Protein AF-A0A6P3Z7C4-F1 (afdb_monomer)

Solvent-accessible surface area (backbone atoms only — not comparable to full-atom values): 6133 Å² total; per-residue (Å²): 112,78,45,55,54,54,52,51,54,54,32,49,75,77,39,60,65,70,58,22,50,54,51,50,50,48,49,39,63,75,75,37,60,54,41,82,44,99,78,23,55,54,49,52,54,52,44,51,55,49,46,52,51,39,48,74,75,38,42,72,57,47,56,50,31,54,72,71,72,46,59,65,56,74,70,44,46,66,36,64,65,39,68,43,53,90,72,51,59,77,75,55,47,70,74,71,68,59,53,81,64,64,82,76,110

Structure (mmCIF, N/CA/C/O backbone):
data_AF-A0A6P3Z7C4-F1
#
_entry.id   AF-A0A6P3Z7C4-F1
#
loop_
_atom_site.group_PDB
_atom_site.id
_atom_site.type_symbol
_atom_site.label_atom_id
_atom_site.label_alt_id
_atom_site.label_comp_id
_atom_site.label_asym_id
_atom_site.label_entity_id
_atom_site.label_seq_id
_atom_site.pdbx_PDB_ins_code
_atom_site.Cartn_x
_atom_site.Cartn_y
_atom_site.Cartn_z
_atom_site.occupancy
_atom_site.B_iso_or_equiv
_atom_site.auth_seq_id
_atom_site.auth_comp_id
_atom_site.auth_asy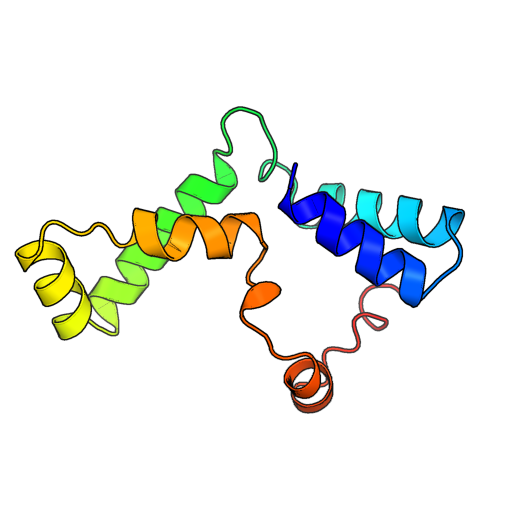m_id
_atom_site.auth_atom_id
_atom_site.pdbx_PDB_model_num
ATOM 1 N N . MET A 1 1 ? 8.182 7.521 -5.326 1.00 56.09 1 MET A N 1
ATOM 2 C CA . MET A 1 1 ? 9.568 7.477 -5.862 1.00 56.09 1 MET A CA 1
ATOM 3 C C . MET A 1 1 ? 10.572 6.762 -4.946 1.00 56.09 1 MET A C 1
ATOM 5 O O . MET A 1 1 ? 11.321 5.942 -5.448 1.00 56.09 1 MET A O 1
ATOM 9 N N . GLN A 1 2 ? 10.605 6.993 -3.622 1.00 56.75 2 GLN A N 1
ATOM 10 C CA . GLN A 1 2 ? 11.618 6.360 -2.746 1.00 56.75 2 GLN A CA 1
ATOM 11 C C . GLN A 1 2 ? 11.478 4.827 -2.614 1.00 56.75 2 GLN A C 1
ATOM 13 O O . GLN A 1 2 ? 12.484 4.128 -2.570 1.00 56.75 2 GLN A O 1
ATOM 18 N N . ALA A 1 3 ? 10.249 4.298 -2.619 1.00 63.44 3 ALA A N 1
ATOM 19 C CA . ALA A 1 3 ? 10.000 2.854 -2.620 1.00 63.44 3 ALA A CA 1
ATOM 20 C C . ALA A 1 3 ? 10.472 2.167 -3.914 1.00 63.44 3 ALA A C 1
ATOM 22 O O . ALA A 1 3 ? 11.107 1.122 -3.850 1.00 63.44 3 ALA A O 1
ATOM 23 N N . MET A 1 4 ? 10.256 2.787 -5.081 1.00 69.88 4 MET A N 1
ATOM 24 C CA . MET A 1 4 ? 10.713 2.256 -6.377 1.00 69.88 4 MET A CA 1
ATOM 25 C C . MET A 1 4 ? 12.233 2.065 -6.430 1.00 69.88 4 MET A C 1
ATOM 27 O O . MET A 1 4 ? 12.708 1.096 -7.011 1.00 69.88 4 MET A O 1
ATOM 31 N N . ASN A 1 5 ? 13.001 2.940 -5.775 1.00 76.31 5 ASN A N 1
ATOM 32 C CA . ASN A 1 5 ? 14.459 2.802 -5.711 1.00 76.31 5 ASN A CA 1
ATOM 33 C C . ASN A 1 5 ? 14.888 1.528 -4.968 1.00 76.31 5 ASN A C 1
ATOM 35 O O . ASN A 1 5 ? 15.900 0.923 -5.314 1.00 76.31 5 ASN A O 1
ATOM 39 N N . PHE A 1 6 ? 14.118 1.108 -3.962 1.00 73.50 6 PHE A N 1
ATOM 40 C CA . PHE A 1 6 ? 14.369 -0.140 -3.248 1.00 73.50 6 PHE A CA 1
ATOM 41 C C . PHE A 1 6 ? 14.081 -1.358 -4.139 1.00 73.50 6 PHE A C 1
ATOM 43 O O . PHE A 1 6 ? 14.917 -2.257 -4.221 1.00 73.50 6 PHE A O 1
ATOM 50 N N . PHE A 1 7 ? 12.966 -1.345 -4.882 1.00 73.00 7 PHE A N 1
ATOM 51 C CA . PHE A 1 7 ? 12.647 -2.387 -5.869 1.00 73.00 7 PHE A CA 1
ATOM 52 C C . PHE A 1 7 ? 13.714 -2.507 -6.956 1.00 73.00 7 PHE A C 1
ATOM 54 O O . PHE A 1 7 ? 14.186 -3.608 -7.228 1.00 73.00 7 PHE A O 1
ATOM 61 N N . ALA A 1 8 ? 14.139 -1.377 -7.527 1.00 78.50 8 ALA A N 1
ATOM 62 C CA . ALA A 1 8 ? 15.205 -1.350 -8.521 1.00 78.50 8 ALA A CA 1
ATOM 63 C C . ALA A 1 8 ? 16.499 -1.970 -7.966 1.00 78.50 8 ALA A C 1
ATOM 65 O O . ALA A 1 8 ? 17.128 -2.782 -8.637 1.00 78.50 8 ALA A O 1
ATOM 66 N N . GLY A 1 9 ? 16.860 -1.654 -6.716 1.00 80.62 9 GLY A N 1
ATOM 67 C CA . GLY A 1 9 ? 18.026 -2.234 -6.047 1.00 80.62 9 GLY A CA 1
ATOM 68 C C . GLY A 1 9 ? 17.944 -3.754 -5.862 1.00 80.62 9 GLY A C 1
ATOM 69 O O . GLY A 1 9 ? 18.922 -4.447 -6.130 1.00 80.62 9 GLY A O 1
ATOM 70 N N . ILE A 1 10 ? 16.787 -4.286 -5.452 1.00 79.00 10 ILE A N 1
ATOM 71 C CA . ILE A 1 10 ? 16.583 -5.740 -5.314 1.00 79.00 10 ILE A CA 1
ATOM 72 C C . ILE A 1 10 ? 16.654 -6.432 -6.675 1.00 79.00 10 ILE A C 1
ATOM 7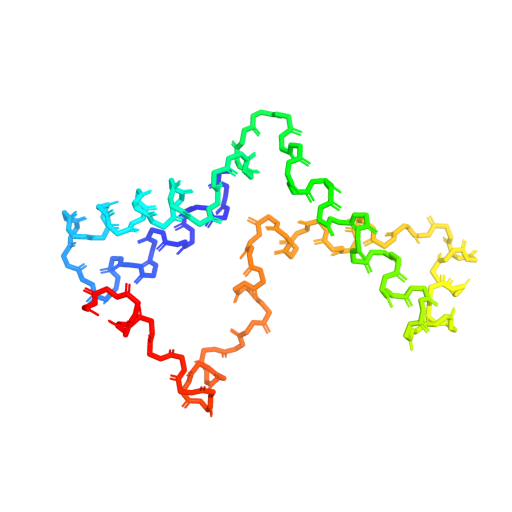4 O O . ILE A 1 10 ? 17.339 -7.444 -6.813 1.00 79.00 10 ILE A O 1
ATOM 78 N N . LEU A 1 11 ? 15.980 -5.891 -7.691 1.00 79.88 11 LEU A N 1
ATOM 79 C CA . LEU A 1 11 ? 15.976 -6.487 -9.026 1.00 79.88 11 LEU A CA 1
ATOM 80 C C . LEU A 1 11 ? 17.386 -6.495 -9.630 1.00 79.88 11 LEU A C 1
ATOM 82 O O . LEU A 1 11 ? 17.801 -7.514 -10.173 1.00 79.88 11 LEU A O 1
ATOM 86 N N . LEU A 1 12 ? 18.170 -5.432 -9.432 1.00 83.88 12 LEU A N 1
ATOM 87 C CA . LEU A 1 12 ? 19.575 -5.378 -9.856 1.00 83.88 12 LEU A CA 1
ATOM 88 C C . LEU A 1 12 ? 20.477 -6.405 -9.157 1.00 83.88 12 LEU A C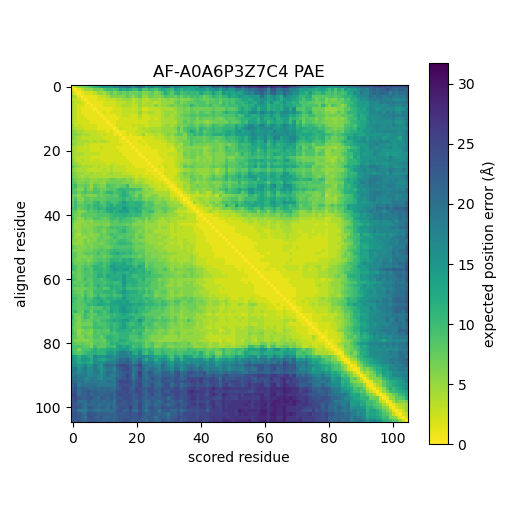 1
ATOM 90 O O . LEU A 1 12 ? 21.487 -6.814 -9.726 1.00 83.88 12 LEU A O 1
ATOM 94 N N . LEU A 1 13 ? 20.142 -6.832 -7.935 1.00 84.38 13 LEU A N 1
ATOM 95 C CA . LEU A 1 13 ? 20.870 -7.908 -7.253 1.00 84.38 13 LEU A CA 1
ATOM 96 C C . LEU A 1 13 ? 20.535 -9.294 -7.820 1.00 84.38 13 LEU A C 1
ATOM 98 O O . LEU A 1 13 ? 21.357 -10.204 -7.718 1.00 84.38 13 LEU A O 1
ATOM 102 N N . LEU A 1 14 ? 19.342 -9.465 -8.392 1.00 77.00 14 LEU A N 1
ATOM 103 C CA . LEU A 1 14 ? 18.831 -10.757 -8.855 1.00 77.00 14 LEU A CA 1
ATOM 104 C C . LEU A 1 14 ? 19.051 -10.993 -10.354 1.00 77.00 14 LEU A C 1
ATOM 106 O O . LEU A 1 14 ? 19.173 -12.144 -10.776 1.00 77.00 14 LEU A O 1
ATOM 110 N N . MET A 1 15 ? 19.080 -9.936 -11.167 1.00 85.25 15 MET A N 1
ATOM 111 C CA . MET A 1 15 ? 19.152 -10.042 -12.624 1.00 85.25 15 MET A CA 1
ATOM 112 C C . MET A 1 15 ? 19.926 -8.876 -13.268 1.00 85.25 15 MET A C 1
ATOM 114 O O . MET A 1 15 ? 20.133 -7.846 -12.628 1.00 85.25 15 MET A O 1
ATOM 118 N N . PRO A 1 16 ? 20.365 -9.016 -14.537 1.00 88.38 16 PRO A N 1
ATOM 119 C CA . PRO A 1 16 ? 21.029 -7.938 -15.270 1.00 88.38 16 PRO A CA 1
ATOM 120 C C . PRO A 1 16 ? 20.163 -6.678 -15.376 1.00 88.38 16 PRO A C 1
ATOM 122 O O . PRO A 1 16 ? 18.939 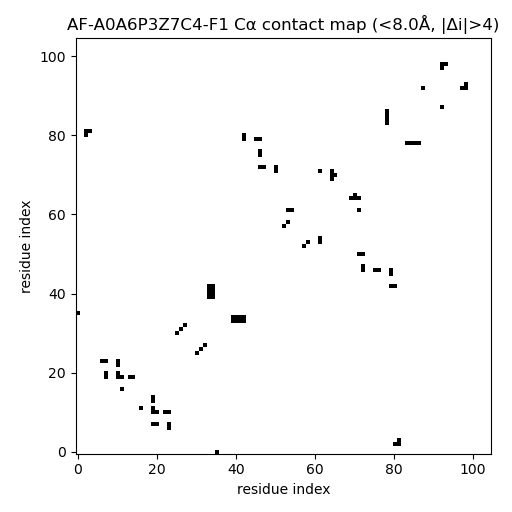-6.775 -15.425 1.00 88.38 16 PRO A O 1
ATOM 125 N N . GLU A 1 17 ? 20.807 -5.513 -15.484 1.00 86.81 17 GLU A N 1
ATOM 126 C CA . GLU A 1 17 ? 20.168 -4.186 -15.480 1.00 86.81 17 GLU A CA 1
ATOM 127 C C . GLU A 1 17 ? 18.965 -4.064 -16.421 1.00 86.81 17 GLU A C 1
ATOM 129 O O . GLU A 1 17 ? 17.904 -3.610 -16.002 1.00 86.81 17 GLU A O 1
ATOM 134 N N . GLU A 1 18 ? 19.099 -4.519 -17.666 1.00 87.25 18 GLU A N 1
ATOM 135 C CA . GLU A 1 18 ? 18.017 -4.457 -18.653 1.00 87.25 18 GLU A CA 1
ATOM 136 C C . GLU A 1 18 ? 16.796 -5.282 -18.218 1.00 87.25 18 GLU A C 1
ATOM 138 O O . GLU A 1 18 ? 15.667 -4.799 -18.260 1.00 87.25 18 GLU A O 1
ATOM 143 N N . ASN A 1 19 ? 17.018 -6.497 -17.713 1.00 80.19 19 ASN A N 1
ATOM 144 C CA . ASN A 1 19 ? 15.938 -7.349 -17.221 1.00 80.19 19 ASN A CA 1
ATOM 145 C C . ASN A 1 19 ? 15.316 -6.774 -15.944 1.00 80.19 19 ASN A C 1
ATOM 147 O O . ASN A 1 19 ? 14.099 -6.813 -15.793 1.00 80.19 19 ASN A O 1
ATOM 151 N N . ALA A 1 20 ? 16.132 -6.208 -15.050 1.00 84.50 20 ALA A N 1
ATOM 152 C CA . ALA A 1 20 ? 15.668 -5.569 -13.822 1.00 84.50 20 ALA A CA 1
ATOM 153 C C . ALA A 1 20 ? 14.773 -4.362 -14.127 1.00 84.50 20 ALA A C 1
ATOM 155 O O . ALA A 1 20 ? 13.745 -4.176 -13.477 1.00 84.50 20 ALA A O 1
ATOM 156 N N . PHE A 1 21 ? 15.135 -3.571 -15.139 1.00 83.69 21 PHE A N 1
ATOM 157 C CA . PHE A 1 21 ? 14.326 -2.452 -15.606 1.00 83.69 21 PHE A CA 1
ATOM 158 C C . PHE A 1 21 ? 12.971 -2.927 -16.141 1.00 83.69 21 PHE A C 1
ATOM 160 O O . PHE A 1 21 ? 11.937 -2.462 -15.667 1.00 83.69 21 PHE A O 1
ATOM 167 N N . TRP A 1 22 ? 12.957 -3.886 -17.071 1.00 83.75 22 TRP A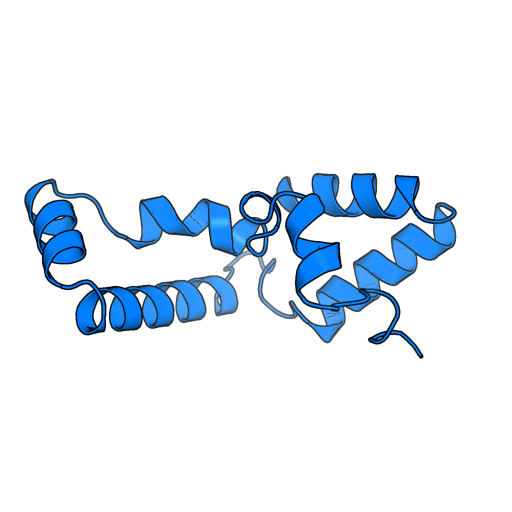 N 1
ATOM 168 C CA . TRP A 1 22 ? 11.702 -4.376 -17.652 1.00 83.75 22 TRP A CA 1
ATOM 169 C C . TRP A 1 22 ? 10.822 -5.111 -16.639 1.00 83.75 22 TRP A C 1
ATOM 171 O O . TRP A 1 22 ? 9.605 -4.952 -16.671 1.00 83.75 22 TRP A O 1
ATOM 181 N N . ALA A 1 23 ? 11.419 -5.848 -15.700 1.00 81.12 23 ALA A N 1
ATOM 182 C CA . ALA A 1 23 ? 10.690 -6.471 -14.600 1.00 81.12 23 ALA A CA 1
ATOM 183 C C . ALA A 1 23 ? 10.062 -5.426 -13.665 1.00 81.12 23 ALA A C 1
ATOM 185 O O . ALA A 1 23 ? 8.925 -5.603 -13.241 1.00 81.12 23 ALA A O 1
ATOM 186 N N . LEU A 1 24 ? 10.767 -4.328 -13.364 1.00 81.56 24 LEU A N 1
ATOM 187 C CA . LEU A 1 24 ? 10.220 -3.233 -12.559 1.00 81.56 24 LEU A CA 1
ATOM 188 C C . LEU A 1 24 ? 9.058 -2.536 -13.272 1.00 81.56 24 LEU A C 1
ATOM 190 O O . LEU A 1 24 ? 8.045 -2.257 -12.638 1.00 81.56 24 LEU A O 1
ATOM 194 N N . VAL A 1 25 ? 9.211 -2.261 -14.570 1.00 81.69 25 VAL A N 1
ATOM 195 C CA . VAL A 1 25 ? 8.162 -1.641 -15.391 1.00 81.69 25 VAL A CA 1
ATOM 196 C C . VAL A 1 25 ? 6.932 -2.541 -15.445 1.00 81.69 25 VAL A C 1
ATOM 198 O O . VAL A 1 25 ? 5.853 -2.081 -15.101 1.00 81.69 25 VAL A O 1
ATOM 201 N N . GLY A 1 26 ? 7.095 -3.828 -15.769 1.00 81.62 26 GLY A N 1
ATOM 202 C CA . GLY A 1 26 ? 5.980 -4.780 -15.797 1.00 81.62 26 GLY A CA 1
ATOM 203 C C . GLY A 1 26 ? 5.314 -4.951 -14.432 1.00 81.62 26 GLY A C 1
ATOM 204 O O . GLY A 1 26 ? 4.096 -4.960 -14.340 1.00 81.62 26 GLY A O 1
ATOM 205 N N . LEU A 1 27 ? 6.084 -5.000 -13.340 1.00 78.44 27 LEU A N 1
ATOM 206 C CA . LEU A 1 27 ? 5.516 -5.052 -11.991 1.00 78.44 27 LEU A CA 1
ATOM 207 C C . LEU A 1 27 ? 4.634 -3.827 -11.704 1.00 78.44 27 LEU A C 1
ATOM 209 O O . LEU A 1 27 ? 3.540 -3.973 -11.167 1.00 78.44 27 LEU A O 1
ATOM 213 N N . ILE A 1 28 ? 5.117 -2.628 -12.032 1.00 77.75 28 ILE A N 1
ATOM 214 C CA . ILE A 1 28 ? 4.385 -1.390 -11.760 1.00 77.75 28 ILE A CA 1
ATOM 215 C C . ILE A 1 28 ? 3.152 -1.283 -12.657 1.00 77.75 28 ILE A C 1
ATOM 217 O O . ILE A 1 28 ? 2.074 -1.035 -12.132 1.00 77.75 28 ILE A O 1
ATOM 221 N N . ASP A 1 29 ? 3.297 -1.507 -13.959 1.00 77.81 29 ASP A N 1
ATOM 222 C CA . ASP A 1 29 ? 2.206 -1.333 -14.921 1.00 77.81 29 ASP A CA 1
ATOM 223 C C . ASP A 1 29 ? 1.148 -2.446 -14.818 1.00 77.81 29 ASP A C 1
ATOM 225 O O . ASP A 1 29 ? -0.035 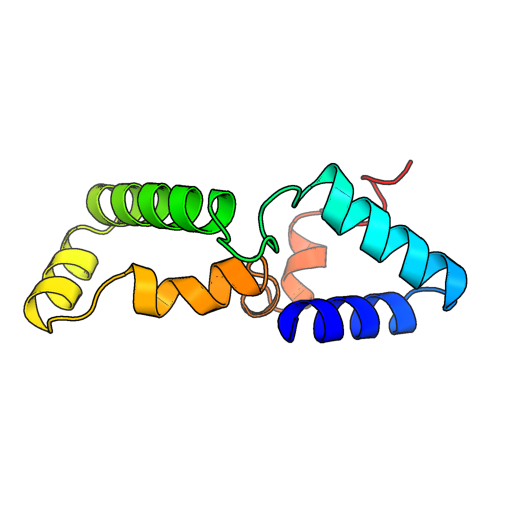-2.164 -14.973 1.00 77.81 29 ASP A O 1
ATOM 229 N N . ASP A 1 30 ? 1.530 -3.693 -14.517 1.00 73.06 30 ASP A N 1
ATOM 230 C CA . ASP A 1 30 ? 0.572 -4.811 -14.482 1.00 73.06 30 ASP A CA 1
ATOM 231 C C . ASP A 1 30 ? -0.083 -5.007 -13.103 1.00 73.06 30 ASP A C 1
ATOM 233 O O . ASP A 1 30 ? -1.235 -5.440 -13.030 1.00 73.06 30 ASP A O 1
ATOM 237 N N . TYR A 1 31 ? 0.627 -4.723 -12.000 1.00 68.62 31 TYR A N 1
ATOM 238 C CA . TYR A 1 31 ? 0.135 -4.995 -10.635 1.00 68.62 31 TYR A CA 1
ATOM 239 C C . TYR A 1 31 ? -0.160 -3.742 -9.810 1.00 68.62 31 TYR A C 1
ATOM 241 O O . TYR A 1 31 ? -0.951 -3.816 -8.870 1.00 68.62 31 TYR A O 1
ATOM 249 N N . PHE A 1 32 ? 0.474 -2.613 -10.126 1.00 70.00 32 PHE A N 1
ATOM 250 C CA . PHE A 1 32 ? 0.382 -1.373 -9.347 1.00 70.00 32 PHE A CA 1
ATOM 251 C C . PHE A 1 32 ? -0.023 -0.181 -10.213 1.00 70.00 32 PHE A C 1
ATOM 253 O O . PHE A 1 32 ? 0.324 0.965 -9.893 1.00 70.00 32 PHE A O 1
ATOM 260 N N . ASP A 1 33 ? -0.775 -0.440 -11.286 1.00 71.06 33 ASP A N 1
ATOM 261 C CA . ASP A 1 33 ? -1.341 0.619 -12.108 1.00 71.06 33 ASP A CA 1
ATOM 262 C C . ASP A 1 33 ? -2.143 1.573 -11.214 1.00 71.06 33 ASP A C 1
ATOM 264 O O . ASP A 1 33 ? -2.883 1.162 -10.319 1.00 71.06 33 ASP A O 1
ATOM 268 N N . GLY A 1 34 ? -1.921 2.872 -11.374 1.00 70.06 34 GLY A N 1
ATOM 269 C CA . GLY A 1 34 ? -2.566 3.882 -10.536 1.00 70.06 34 GLY A CA 1
ATOM 270 C C . GLY A 1 34 ? -1.954 4.122 -9.141 1.00 70.06 34 GLY A C 1
ATOM 271 O O . GLY A 1 34 ? -2.145 5.220 -8.607 1.00 70.06 34 GLY A O 1
ATOM 272 N N . TYR A 1 35 ? -1.168 3.204 -8.553 1.00 71.94 35 TYR A N 1
ATOM 273 C CA . TYR A 1 35 ? -0.653 3.356 -7.168 1.00 71.94 35 TYR A CA 1
ATOM 274 C C . TYR A 1 35 ? 0.359 4.485 -7.011 1.00 71.94 35 TYR A C 1
ATOM 276 O O . TYR A 1 35 ? 0.404 5.142 -5.971 1.00 71.94 35 TYR A O 1
ATOM 284 N N . TYR A 1 36 ? 1.186 4.699 -8.031 1.00 69.19 36 TYR A N 1
ATOM 285 C CA . TYR A 1 36 ? 2.245 5.710 -8.024 1.00 69.19 36 TYR A CA 1
ATOM 286 C C . TYR A 1 36 ? 1.899 6.947 -8.862 1.00 69.19 36 TYR A C 1
ATOM 288 O O . TYR A 1 36 ? 2.790 7.729 -9.199 1.00 69.19 36 TYR A O 1
ATOM 296 N N . THR A 1 37 ? 0.615 7.141 -9.184 1.00 74.12 37 THR A N 1
ATOM 297 C CA . THR A 1 37 ? 0.121 8.397 -9.768 1.00 74.12 37 THR A CA 1
ATOM 298 C C . THR A 1 37 ? 0.318 9.557 -8.792 1.00 74.12 37 THR A C 1
ATOM 300 O O . THR A 1 37 ? 0.482 9.347 -7.593 1.00 74.12 37 THR A O 1
ATOM 303 N N . GLU A 1 38 ? 0.301 10.798 -9.285 1.00 70.00 38 GLU A N 1
ATOM 304 C CA . GLU A 1 38 ? 0.473 11.988 -8.433 1.00 70.00 38 GLU A CA 1
ATOM 305 C C . GLU A 1 38 ? -0.584 12.061 -7.317 1.00 70.00 38 GLU A C 1
ATOM 307 O O . GLU A 1 38 ? -0.287 12.479 -6.200 1.00 70.00 38 GLU A O 1
ATOM 312 N N . GLU A 1 39 ? -1.795 11.576 -7.600 1.00 71.88 39 GLU A N 1
ATOM 313 C CA . GLU A 1 39 ? -2.911 11.548 -6.653 1.00 71.88 39 GLU A CA 1
ATOM 314 C C . GLU A 1 39 ? -2.975 10.250 -5.831 1.00 71.88 39 GLU A C 1
ATOM 316 O O . GLU A 1 39 ? -3.641 10.218 -4.795 1.00 71.88 39 GLU A O 1
ATOM 321 N N . MET A 1 40 ? -2.268 9.189 -6.245 1.00 78.19 40 MET A N 1
ATOM 322 C CA . MET A 1 40 ? -2.183 7.907 -5.532 1.00 78.19 40 MET A CA 1
ATOM 323 C C . MET A 1 40 ? -3.549 7.301 -5.159 1.00 78.19 40 MET A C 1
ATOM 325 O O . MET A 1 40 ? -3.681 6.660 -4.114 1.00 78.19 40 MET A O 1
ATOM 329 N N . ILE A 1 41 ? -4.580 7.529 -5.979 1.00 80.12 41 ILE A N 1
ATOM 330 C CA . ILE A 1 41 ? -5.980 7.230 -5.631 1.00 80.12 41 ILE A CA 1
ATOM 331 C C . ILE A 1 41 ? -6.161 5.762 -5.241 1.00 80.12 41 ILE A C 1
ATOM 333 O O . ILE A 1 41 ? -6.725 5.486 -4.185 1.00 80.12 41 ILE A O 1
ATOM 337 N N . GLU A 1 42 ? -5.626 4.835 -6.035 1.00 80.81 42 GLU A N 1
ATOM 338 C CA . GLU A 1 42 ? -5.735 3.395 -5.769 1.00 80.81 42 GLU A CA 1
ATOM 339 C C . GLU A 1 42 ? -5.122 3.026 -4.410 1.00 80.81 42 GLU A C 1
ATOM 341 O O . GLU A 1 42 ? -5.740 2.333 -3.605 1.00 80.81 42 GLU A O 1
ATOM 346 N N . SER A 1 43 ? -3.965 3.606 -4.067 1.00 81.31 43 SER A N 1
ATOM 347 C CA . SER A 1 43 ? -3.352 3.397 -2.752 1.00 81.31 43 SER A CA 1
ATOM 348 C C . SER A 1 43 ? -4.194 3.967 -1.606 1.00 81.31 43 SER A C 1
ATOM 350 O O . SER A 1 43 ? -4.151 3.418 -0.503 1.00 81.31 43 SER A O 1
ATOM 352 N N . GLN A 1 44 ? -4.920 5.067 -1.823 1.00 83.44 44 GLN A N 1
ATOM 353 C CA . GLN A 1 44 ? -5.805 5.638 -0.805 1.00 83.44 44 GLN A CA 1
ATOM 354 C C . GLN A 1 44 ? -7.044 4.766 -0.587 1.00 83.44 44 GLN A C 1
ATOM 356 O O . GLN A 1 44 ? -7.435 4.549 0.559 1.00 83.44 44 GLN A O 1
ATOM 361 N N . VAL A 1 45 ? -7.633 4.235 -1.663 1.00 86.75 45 VAL A N 1
ATOM 362 C CA . VAL A 1 45 ? -8.763 3.293 -1.586 1.00 86.75 45 VAL A CA 1
ATOM 363 C C . VAL A 1 45 ? -8.368 2.068 -0.765 1.00 86.75 45 VAL A C 1
ATOM 365 O O . VAL A 1 45 ? -9.067 1.688 0.173 1.00 86.75 45 VAL A O 1
ATOM 368 N N . ASP A 1 46 ? -7.197 1.516 -1.045 1.00 86.00 46 ASP A N 1
ATOM 369 C CA . ASP A 1 46 ? -6.648 0.369 -0.334 1.00 86.00 46 ASP A CA 1
ATOM 370 C C . ASP A 1 46 ? -6.398 0.626 1.159 1.00 86.00 46 ASP A C 1
ATOM 372 O O . ASP A 1 46 ? -6.693 -0.220 2.010 1.00 86.00 46 ASP A O 1
ATOM 376 N N . GLN A 1 47 ? -5.906 1.819 1.503 1.00 86.62 47 GLN A N 1
ATOM 377 C CA . GLN A 1 47 ? -5.740 2.232 2.899 1.00 86.62 47 GLN A CA 1
ATOM 378 C C . GLN A 1 47 ? -7.082 2.303 3.639 1.00 86.62 47 GLN A C 1
ATOM 380 O O . GLN A 1 47 ? -7.145 1.919 4.809 1.00 86.62 47 GLN A O 1
ATOM 385 N N . LEU A 1 48 ? -8.153 2.744 2.972 1.00 89.19 48 LEU A N 1
ATOM 386 C CA . LEU A 1 48 ? -9.498 2.785 3.556 1.00 89.19 48 LEU A CA 1
ATOM 387 C C . LEU A 1 48 ? -10.046 1.375 3.800 1.00 89.19 48 LEU A C 1
ATOM 389 O O . LEU A 1 48 ? -10.540 1.091 4.892 1.00 89.19 48 LEU A O 1
ATOM 393 N N . VAL A 1 49 ? -9.894 0.471 2.827 1.00 90.69 49 VAL A N 1
ATOM 394 C CA . VAL A 1 49 ? -10.293 -0.941 2.976 1.00 90.69 49 VAL A CA 1
ATOM 395 C C . VAL A 1 49 ? -9.520 -1.601 4.122 1.00 90.69 49 VAL A C 1
ATOM 397 O O . VAL A 1 49 ? -10.090 -2.330 4.938 1.00 90.69 49 VAL A O 1
ATOM 400 N N . PHE A 1 50 ? -8.221 -1.320 4.241 1.00 88.88 50 PHE A N 1
ATOM 401 C CA . PHE A 1 50 ? -7.410 -1.815 5.351 1.00 88.88 50 PHE A CA 1
ATOM 402 C C . PHE A 1 50 ? -7.861 -1.269 6.707 1.00 88.88 50 PHE A C 1
ATOM 404 O O . PHE A 1 50 ? -7.876 -2.011 7.695 1.00 88.88 50 PHE A O 1
ATOM 411 N N . GLU A 1 51 ? -8.253 0.002 6.775 1.00 90.06 51 GLU A N 1
ATOM 412 C CA . GLU A 1 51 ? -8.806 0.582 7.995 1.00 90.06 51 GLU A CA 1
ATOM 413 C C . GLU A 1 51 ? -10.118 -0.102 8.408 1.00 90.06 51 GLU A C 1
ATOM 415 O O . GLU A 1 51 ? -10.279 -0.441 9.586 1.00 90.06 51 GLU A O 1
ATOM 420 N N . GLU A 1 52 ? -11.027 -0.372 7.468 1.00 92.12 52 GLU A N 1
ATOM 421 C CA . GLU A 1 52 ? -12.254 -1.130 7.752 1.00 92.12 52 GLU A CA 1
ATOM 422 C C . GLU A 1 52 ? -11.933 -2.532 8.285 1.00 92.12 52 GLU A C 1
ATOM 424 O O . GLU A 1 52 ? -12.426 -2.924 9.347 1.00 92.12 52 GLU A O 1
ATOM 429 N N . LEU A 1 53 ? -11.016 -3.254 7.634 1.00 91.50 53 LEU A N 1
ATOM 430 C CA . LEU A 1 53 ? -10.567 -4.575 8.088 1.00 91.50 53 LEU A CA 1
ATOM 431 C C . LEU A 1 53 ? -9.954 -4.536 9.495 1.00 91.50 53 LEU A C 1
ATOM 433 O O . LEU A 1 53 ? -10.207 -5.417 10.322 1.00 91.50 53 LEU A O 1
ATOM 437 N N . MET A 1 54 ? -9.158 -3.511 9.798 1.00 91.88 54 MET A N 1
ATOM 438 C CA . MET A 1 54 ? -8.591 -3.278 11.128 1.00 91.88 54 MET A CA 1
ATOM 439 C C . MET A 1 54 ? -9.685 -3.034 12.173 1.00 91.88 54 MET A C 1
ATOM 441 O O . MET A 1 54 ? -9.599 -3.568 13.283 1.00 91.88 54 MET A O 1
ATOM 445 N N . ARG A 1 55 ? -10.725 -2.265 11.830 1.00 92.56 55 ARG A N 1
ATOM 446 C CA . ARG A 1 55 ? -11.870 -2.001 12.715 1.00 92.56 55 ARG A CA 1
ATOM 447 C C . ARG A 1 55 ? -12.675 -3.271 12.980 1.00 92.56 55 ARG A C 1
ATOM 449 O O . ARG A 1 55 ? -13.070 -3.501 14.122 1.00 92.56 55 ARG A O 1
ATOM 456 N N . GLU A 1 56 ? -12.852 -4.125 11.978 1.00 94.44 56 GLU A N 1
ATOM 457 C CA . GLU A 1 56 ? -13.552 -5.405 12.129 1.00 94.44 56 GLU A CA 1
ATOM 458 C C . GLU A 1 56 ? -12.749 -6.433 12.937 1.00 94.44 56 GLU A C 1
ATOM 460 O O . GLU A 1 56 ? -13.287 -7.110 13.818 1.00 94.44 56 GLU A O 1
ATOM 465 N N . ARG A 1 57 ? -11.452 -6.575 12.643 1.00 93.31 57 ARG A N 1
ATOM 466 C CA . ARG A 1 57 ? -10.618 -7.673 13.167 1.00 93.31 57 ARG A CA 1
ATOM 467 C C . ARG A 1 57 ? -9.878 -7.306 14.446 1.00 93.31 57 ARG A C 1
ATOM 469 O O . ARG A 1 57 ? -9.680 -8.167 15.305 1.00 93.31 57 ARG A O 1
ATOM 476 N N . PHE A 1 58 ? -9.506 -6.039 14.605 1.00 93.25 58 PHE A N 1
ATOM 477 C CA . PHE A 1 58 ? -8.750 -5.523 15.748 1.00 93.25 58 PHE A CA 1
ATOM 478 C C . PHE A 1 58 ? -9.394 -4.263 16.361 1.00 93.25 58 PHE A C 1
ATOM 480 O O . PHE A 1 58 ? -8.700 -3.272 16.609 1.00 93.25 58 PHE A O 1
ATOM 487 N N . PRO A 1 59 ? -10.695 -4.290 16.718 1.00 94.00 59 PRO A N 1
ATOM 488 C CA . PRO A 1 59 ? -11.422 -3.105 17.185 1.00 94.00 59 PRO A CA 1
ATOM 489 C C . PRO A 1 59 ? -10.796 -2.466 18.431 1.00 94.00 59 PRO A C 1
ATOM 491 O O . PRO A 1 59 ? -10.781 -1.248 18.573 1.00 94.00 59 PRO A O 1
ATOM 494 N N . LYS A 1 60 ? -10.225 -3.273 19.338 1.00 95.12 60 LYS A N 1
ATOM 495 C CA . LYS A 1 60 ? -9.535 -2.766 20.539 1.00 95.12 60 LYS A CA 1
ATOM 496 C C . LYS A 1 60 ? -8.318 -1.907 20.195 1.00 95.12 60 LYS A C 1
ATOM 498 O O . LYS A 1 60 ? -8.072 -0.920 20.879 1.00 95.12 60 LYS A O 1
ATOM 503 N N . LEU A 1 61 ? -7.563 -2.302 19.169 1.00 91.75 61 LEU A N 1
ATOM 504 C CA . LEU A 1 61 ? -6.377 -1.579 18.725 1.00 91.75 61 LEU A CA 1
ATOM 505 C C . LEU A 1 61 ? -6.786 -0.273 18.052 1.00 91.75 61 LEU A C 1
ATOM 507 O O . LEU A 1 61 ? -6.271 0.776 18.424 1.00 91.75 61 LEU A O 1
ATOM 511 N N . VAL A 1 62 ? -7.747 -0.327 17.125 1.00 92.56 62 VAL A N 1
ATOM 512 C CA . VAL A 1 62 ? -8.199 0.881 16.423 1.00 92.56 62 VAL A CA 1
ATOM 513 C C . VAL A 1 62 ? -8.797 1.892 17.396 1.00 92.56 62 VAL A C 1
ATOM 515 O O . VAL A 1 62 ? -8.393 3.045 17.378 1.00 92.56 62 VAL A O 1
ATOM 518 N N . ASN A 1 63 ? -9.639 1.460 18.338 1.00 94.00 63 ASN A N 1
ATOM 519 C CA . ASN A 1 63 ? -10.188 2.360 19.357 1.00 94.00 63 ASN A CA 1
ATOM 520 C C . ASN A 1 63 ? -9.099 3.002 20.233 1.00 94.00 63 ASN A C 1
ATOM 522 O O . ASN A 1 63 ? -9.258 4.129 20.698 1.00 94.00 63 ASN A O 1
ATOM 526 N N . HIS A 1 64 ? -7.997 2.290 20.489 1.00 95.19 64 HIS A N 1
ATOM 527 C CA . HIS A 1 64 ? -6.870 2.848 21.231 1.00 95.19 64 HIS A CA 1
ATOM 528 C C . HIS A 1 64 ? -6.103 3.889 20.408 1.00 95.19 64 HIS A C 1
ATOM 530 O O . HIS A 1 64 ? -5.744 4.935 20.943 1.00 95.19 64 HIS A O 1
ATOM 536 N N . LEU A 1 65 ? -5.888 3.627 19.117 1.00 91.94 65 LEU A N 1
ATOM 537 C CA . LEU A 1 65 ? -5.281 4.586 18.193 1.00 91.94 65 LEU A CA 1
ATOM 538 C C . LEU A 1 65 ? -6.156 5.839 18.044 1.00 91.94 65 LEU A C 1
ATOM 540 O O . LEU A 1 65 ? -5.647 6.947 18.207 1.00 91.94 65 LEU A O 1
ATOM 544 N N . ASP A 1 66 ? -7.470 5.666 17.872 1.00 92.75 66 ASP A N 1
ATOM 545 C CA . ASP A 1 66 ? -8.450 6.756 17.810 1.00 92.75 66 ASP A CA 1
ATOM 546 C C . ASP A 1 66 ? -8.427 7.598 19.101 1.00 92.75 66 ASP A C 1
ATOM 548 O O . ASP A 1 66 ? -8.404 8.827 19.043 1.00 92.75 66 ASP A O 1
ATOM 552 N N . TYR A 1 67 ? -8.356 6.958 20.278 1.00 94.69 67 TYR A N 1
ATOM 553 C CA . TYR A 1 67 ? -8.221 7.654 21.568 1.00 94.69 67 TYR A CA 1
ATOM 554 C C . TYR A 1 67 ? -6.936 8.493 21.659 1.00 94.69 67 TYR A C 1
ATOM 556 O O . TYR A 1 67 ? -6.937 9.570 22.255 1.00 94.69 67 TYR A O 1
ATOM 564 N N . LEU A 1 68 ? -5.844 8.014 21.062 1.00 94.06 68 LEU A N 1
ATOM 565 C CA . LEU A 1 68 ? -4.573 8.736 20.981 1.00 94.06 68 LEU A CA 1
ATOM 566 C C . LEU A 1 68 ? -4.550 9.792 19.859 1.00 94.06 68 LEU A C 1
ATOM 568 O O . LEU A 1 68 ? -3.557 10.508 19.733 1.00 94.06 68 LEU A O 1
ATOM 572 N N . GLY A 1 69 ? -5.611 9.903 19.052 1.00 91.56 69 GLY A N 1
ATOM 573 C CA . GLY A 1 69 ? -5.670 10.794 17.891 1.00 91.56 69 GLY A CA 1
ATOM 574 C C . GLY A 1 69 ? -4.791 10.341 16.721 1.00 91.56 69 GLY A C 1
ATOM 575 O O . GLY A 1 69 ? -4.411 11.163 15.888 1.00 91.56 69 GLY A O 1
ATOM 576 N N . VAL A 1 70 ? -4.436 9.054 16.666 1.00 90.31 70 VAL A N 1
ATOM 577 C CA . VAL A 1 70 ? -3.594 8.464 15.619 1.00 90.31 70 VAL A CA 1
ATOM 578 C C . VAL A 1 70 ? -4.476 7.758 14.597 1.00 90.31 70 VAL A C 1
ATOM 580 O O . VAL A 1 70 ? -5.179 6.809 14.930 1.00 90.31 70 VAL A O 1
ATOM 583 N N . GLN A 1 71 ? -4.401 8.183 13.336 1.00 86.25 71 GLN A N 1
ATOM 584 C CA . GLN A 1 71 ? -5.115 7.525 12.241 1.00 86.25 71 GLN A CA 1
ATOM 585 C C . GLN A 1 71 ? -4.351 6.293 11.749 1.00 86.25 71 GLN A C 1
ATOM 587 O O . GLN A 1 71 ? -3.129 6.328 11.584 1.00 86.25 71 GLN A O 1
ATOM 592 N N . VAL A 1 72 ? -5.077 5.216 11.439 1.00 85.31 72 VAL A N 1
ATOM 593 C CA . VAL A 1 72 ? -4.499 3.978 10.883 1.00 85.31 72 VAL A CA 1
ATOM 594 C C . VAL A 1 72 ? -3.785 4.249 9.553 1.00 85.31 72 VAL A C 1
ATOM 596 O O . VAL A 1 72 ? -2.717 3.684 9.302 1.00 85.31 72 VAL A O 1
ATOM 599 N N . ALA A 1 73 ? -4.306 5.170 8.739 1.00 82.75 73 ALA A N 1
ATOM 600 C CA . ALA A 1 73 ? -3.684 5.617 7.492 1.00 82.75 73 ALA A CA 1
ATOM 601 C C . ALA A 1 73 ? -2.260 6.176 7.692 1.00 82.75 73 ALA A C 1
ATOM 603 O O . ALA A 1 73 ? -1.377 5.939 6.873 1.00 82.75 73 ALA A O 1
ATOM 604 N N . TRP A 1 74 ? -1.978 6.858 8.809 1.00 84.12 74 TRP A N 1
ATOM 605 C CA . TRP A 1 74 ? -0.639 7.414 9.064 1.00 84.12 74 TRP A CA 1
ATOM 606 C C . TRP A 1 74 ? 0.402 6.331 9.344 1.00 84.12 74 TRP A C 1
ATOM 608 O O . TRP A 1 74 ? 1.568 6.482 8.983 1.00 84.12 74 TRP A O 1
ATOM 618 N N . LEU A 1 75 ? -0.020 5.236 9.978 1.00 83.88 75 LEU A N 1
ATOM 619 C CA . LEU A 1 75 ? 0.844 4.089 10.243 1.00 83.88 75 LEU A CA 1
ATOM 620 C C . LEU A 1 75 ? 1.028 3.223 8.991 1.00 83.88 75 LEU A C 1
ATOM 622 O O . LEU A 1 75 ? 2.131 2.752 8.722 1.00 83.88 75 LEU A O 1
ATOM 626 N N . SER A 1 76 ? -0.054 3.009 8.245 1.00 81.50 76 SER A N 1
ATOM 627 C CA . SER A 1 76 ? -0.087 2.097 7.098 1.00 81.50 76 SER A CA 1
ATOM 628 C C .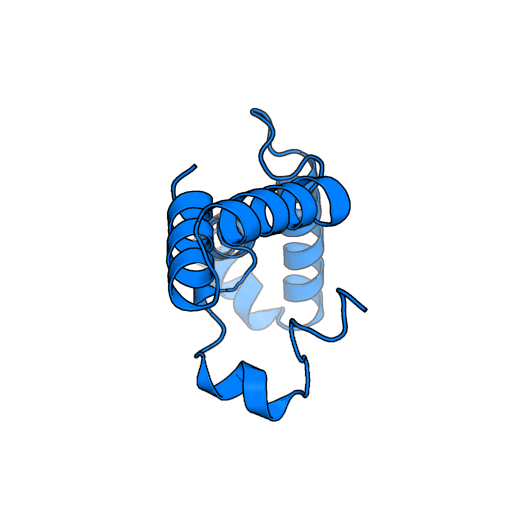 SER A 1 76 ? 0.365 2.735 5.784 1.00 81.50 76 SER A C 1
ATOM 630 O O . SER A 1 76 ? 0.795 2.011 4.889 1.00 81.50 76 SER A O 1
ATOM 632 N N . GLY A 1 77 ? 0.370 4.066 5.668 1.00 78.81 77 GLY A N 1
ATOM 633 C CA . GLY A 1 77 ? 0.819 4.783 4.470 1.00 78.81 77 GLY A CA 1
ATOM 634 C C . GLY A 1 77 ? 2.200 4.339 3.963 1.00 78.81 77 GLY A C 1
ATOM 635 O O . GLY A 1 77 ? 2.320 3.966 2.795 1.00 78.81 77 GLY A O 1
ATOM 636 N N . PRO A 1 78 ? 3.241 4.273 4.817 1.00 78.25 78 PRO A N 1
ATOM 637 C CA . PRO A 1 78 ? 4.543 3.724 4.434 1.00 78.25 78 PRO A CA 1
ATOM 638 C C . PRO A 1 78 ? 4.502 2.258 3.972 1.00 78.25 78 PRO A C 1
ATOM 640 O O . PRO A 1 78 ? 5.321 1.854 3.144 1.00 78.25 78 PRO A O 1
ATOM 643 N N . TRP A 1 79 ? 3.572 1.449 4.488 1.00 76.50 79 TRP A N 1
ATOM 644 C CA . TRP A 1 79 ? 3.429 0.043 4.100 1.00 76.50 79 TRP A CA 1
ATOM 645 C C . TRP A 1 79 ? 2.860 -0.073 2.694 1.00 76.50 79 TRP A C 1
ATOM 647 O O . TRP A 1 79 ? 3.467 -0.742 1.868 1.00 76.50 79 TRP A O 1
ATOM 657 N N . PHE A 1 80 ? 1.782 0.647 2.387 1.00 75.88 80 PHE A N 1
ATOM 658 C CA . PHE A 1 80 ? 1.193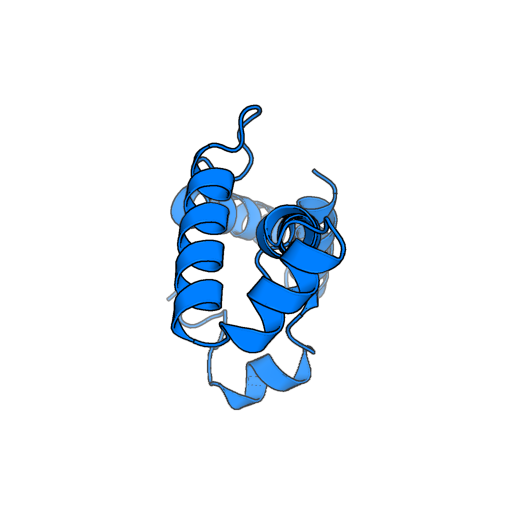 0.661 1.046 1.00 75.88 80 PHE A CA 1
ATOM 659 C C . PHE A 1 80 ? 2.131 1.276 0.006 1.00 75.88 80 PHE A C 1
ATOM 661 O O . PHE A 1 80 ? 2.321 0.711 -1.067 1.00 75.88 80 PHE A O 1
ATOM 668 N N . LEU A 1 81 ? 2.829 2.360 0.359 1.00 71.38 81 LEU A N 1
ATOM 669 C CA . LEU A 1 81 ? 3.842 2.977 -0.504 1.00 71.38 81 LEU A CA 1
ATOM 670 C C . LEU A 1 81 ? 4.994 2.031 -0.861 1.00 71.38 81 LEU A C 1
ATOM 672 O O . LEU A 1 81 ? 5.576 2.147 -1.942 1.00 71.38 81 LEU A O 1
ATOM 676 N N . SER A 1 82 ? 5.336 1.121 0.051 1.00 70.81 82 SER A N 1
ATOM 677 C CA . SER A 1 82 ? 6.372 0.106 -0.150 1.00 70.81 82 SER A CA 1
ATOM 678 C C . SER A 1 82 ? 5.825 -1.278 -0.494 1.00 70.81 82 SER A C 1
ATOM 680 O O . SER A 1 82 ? 6.598 -2.236 -0.490 1.00 70.81 82 SER A O 1
ATOM 682 N N . ILE A 1 83 ? 4.523 -1.394 -0.789 1.00 67.88 83 ILE A N 1
ATOM 683 C CA . ILE A 1 83 ? 3.848 -2.653 -1.146 1.00 67.88 83 ILE A CA 1
ATOM 684 C C . ILE A 1 83 ? 4.139 -3.746 -0.094 1.00 67.88 83 ILE A C 1
ATOM 686 O O . ILE A 1 83 ? 4.422 -4.898 -0.391 1.00 67.88 83 ILE A O 1
ATOM 690 N N . PHE A 1 84 ? 4.168 -3.379 1.188 1.00 63.50 84 PHE A N 1
ATOM 691 C CA . PHE A 1 84 ? 4.465 -4.280 2.311 1.00 63.50 84 PHE A CA 1
ATOM 692 C C . PHE A 1 84 ? 5.821 -5.015 2.240 1.00 63.50 84 PHE A C 1
ATOM 694 O O . PHE A 1 84 ? 6.112 -5.849 3.098 1.00 63.50 84 PHE A O 1
ATOM 701 N N . VAL A 1 85 ? 6.707 -4.685 1.296 1.00 55.38 85 VAL A N 1
ATOM 702 C CA . VAL A 1 85 ? 7.983 -5.395 1.110 1.00 55.38 85 VAL A CA 1
ATOM 703 C C . VAL A 1 85 ? 8.950 -5.120 2.259 1.00 55.38 85 VAL A C 1
ATOM 705 O O . VAL A 1 85 ? 9.672 -6.014 2.683 1.00 55.38 85 VAL A O 1
ATOM 708 N N . ASN A 1 86 ? 8.903 -3.927 2.859 1.00 52.38 86 ASN A N 1
ATOM 709 C CA . ASN A 1 86 ? 9.672 -3.636 4.077 1.00 52.38 86 ASN A CA 1
ATOM 710 C C . ASN A 1 86 ? 9.150 -4.369 5.327 1.00 52.38 86 ASN A C 1
ATOM 712 O O . ASN A 1 86 ? 9.803 -4.327 6.368 1.00 52.38 86 ASN A O 1
ATOM 716 N N . MET A 1 87 ? 7.979 -5.008 5.251 1.00 47.50 87 MET A N 1
ATOM 717 C CA . MET A 1 87 ? 7.381 -5.766 6.354 1.00 47.50 87 MET A CA 1
ATOM 718 C C . MET A 1 87 ? 7.614 -7.276 6.244 1.00 47.50 87 MET A C 1
ATOM 720 O O . MET A 1 87 ? 7.499 -7.973 7.251 1.00 47.50 87 MET A O 1
ATOM 724 N N . LEU A 1 88 ? 7.961 -7.790 5.061 1.00 44.72 88 LEU A N 1
ATOM 725 C CA . LEU A 1 88 ? 8.292 -9.198 4.870 1.00 44.72 88 LEU A CA 1
ATOM 726 C C . LEU A 1 88 ? 9.810 -9.377 5.029 1.00 44.72 88 LEU A C 1
ATOM 728 O O . LEU A 1 88 ? 10.559 -9.015 4.120 1.00 44.72 88 LEU A O 1
ATOM 732 N N . PRO A 1 89 ? 10.310 -9.921 6.160 1.00 44.00 89 PRO A N 1
ATOM 733 C CA . PRO A 1 89 ? 11.706 -10.335 6.229 1.00 44.00 89 PRO A CA 1
ATOM 734 C C . PRO A 1 89 ? 11.959 -11.314 5.082 1.00 44.00 89 PRO A C 1
ATOM 736 O O . PRO A 1 89 ? 11.125 -12.184 4.832 1.00 44.00 89 PRO A O 1
ATOM 739 N N . TRP A 1 90 ? 13.080 -11.164 4.374 1.00 49.25 90 TRP A N 1
ATOM 740 C CA . TRP A 1 90 ? 13.392 -11.925 3.154 1.00 49.25 90 TRP A CA 1
ATOM 741 C C . TRP A 1 90 ? 13.241 -13.453 3.336 1.00 49.25 90 TRP A C 1
ATOM 743 O O . TRP A 1 90 ? 12.848 -14.161 2.415 1.00 49.25 90 TRP A O 1
ATOM 753 N N . GLU A 1 91 ? 13.431 -13.929 4.568 1.00 49.69 91 GLU A N 1
ATOM 754 C CA . GLU A 1 91 ? 13.265 -15.318 5.009 1.00 49.69 91 GLU A CA 1
ATOM 755 C C . GLU A 1 91 ? 11.821 -15.835 4.881 1.00 49.69 91 GLU A C 1
ATOM 757 O O . GLU A 1 91 ? 11.595 -17.030 4.726 1.00 49.69 91 GLU A O 1
ATOM 762 N N . SER A 1 92 ? 10.818 -14.953 4.917 1.00 47.16 92 SER A N 1
ATOM 763 C CA . SER A 1 92 ? 9.403 -15.324 4.787 1.00 47.16 92 SER A CA 1
ATOM 764 C C . SER A 1 92 ? 8.969 -15.599 3.342 1.00 47.16 92 SER A C 1
ATOM 766 O O . SER A 1 92 ? 8.002 -16.333 3.138 1.00 47.16 92 SER A O 1
ATOM 768 N N . GLY A 1 93 ? 9.705 -15.095 2.343 1.00 50.16 93 GLY A N 1
ATOM 769 C CA . GLY A 1 93 ? 9.447 -15.384 0.926 1.00 50.16 93 GLY A CA 1
ATOM 770 C C . GLY A 1 93 ? 9.675 -16.856 0.565 1.00 50.16 93 GLY A C 1
ATOM 771 O O . GLY A 1 93 ? 8.916 -17.426 -0.217 1.00 50.16 93 GLY A O 1
ATOM 772 N N . GLU A 1 94 ? 10.651 -17.508 1.205 1.00 45.97 94 GLU A N 1
ATOM 773 C CA . GLU A 1 94 ? 10.914 -18.941 1.012 1.00 45.97 94 GLU A CA 1
ATOM 774 C C . GLU A 1 94 ? 9.840 -19.831 1.664 1.00 45.97 94 GLU A C 1
ATOM 776 O O . GLU A 1 94 ? 9.535 -20.909 1.154 1.00 45.97 94 GLU A O 1
ATOM 781 N N . ILE A 1 95 ? 9.219 -19.379 2.762 1.00 47.03 95 ILE A N 1
ATOM 782 C CA . ILE A 1 95 ? 8.279 -20.188 3.562 1.00 47.03 95 ILE A CA 1
ATOM 783 C C . ILE A 1 95 ? 6.893 -20.280 2.903 1.00 47.03 95 ILE A C 1
ATOM 785 O O . ILE A 1 95 ? 6.220 -21.303 3.031 1.00 47.03 95 ILE A O 1
ATOM 789 N N . TYR A 1 96 ? 6.461 -19.248 2.170 1.00 43.59 96 TYR A N 1
ATOM 790 C CA . TYR A 1 96 ? 5.144 -19.231 1.514 1.00 43.59 96 TYR A CA 1
ATOM 791 C C . TYR A 1 96 ? 5.142 -19.770 0.079 1.00 43.59 96 TYR A C 1
ATOM 793 O O . TYR A 1 96 ? 4.089 -19.784 -0.556 1.00 43.59 96 TYR A O 1
ATOM 801 N N . GLY A 1 97 ? 6.282 -20.226 -0.453 1.00 42.00 97 GLY A N 1
ATOM 802 C CA . GLY A 1 97 ? 6.343 -20.763 -1.817 1.00 42.00 97 GLY A CA 1
ATOM 803 C C . GLY A 1 97 ? 5.925 -19.754 -2.893 1.00 42.00 97 GLY A C 1
ATOM 804 O O . GLY A 1 97 ? 5.617 -20.147 -4.019 1.00 42.00 97 GLY A O 1
ATOM 805 N N . ILE A 1 98 ? 5.927 -18.456 -2.565 1.00 50.50 98 ILE A N 1
ATOM 806 C CA . ILE A 1 98 ? 5.780 -17.376 -3.536 1.00 50.50 98 ILE A CA 1
ATOM 807 C C . ILE A 1 98 ? 7.143 -17.253 -4.207 1.00 50.50 98 ILE A C 1
ATOM 809 O O . ILE A 1 98 ? 7.954 -16.381 -3.905 1.00 50.50 98 ILE A O 1
ATOM 813 N N . ASN A 1 99 ? 7.425 -18.194 -5.105 1.00 41.50 99 ASN A N 1
ATOM 814 C CA . ASN A 1 99 ? 8.448 -17.993 -6.108 1.00 41.50 99 ASN A CA 1
ATOM 815 C C . ASN A 1 99 ? 8.003 -16.757 -6.889 1.00 41.50 99 ASN A C 1
ATOM 817 O O . ASN A 1 99 ? 7.081 -16.827 -7.699 1.00 41.50 99 ASN A O 1
ATOM 821 N N . PHE A 1 100 ? 8.663 -15.628 -6.647 1.00 45.50 100 PHE A N 1
ATOM 822 C CA . PHE A 1 100 ? 8.503 -14.408 -7.441 1.00 45.50 100 PHE A CA 1
ATOM 823 C C . PHE A 1 100 ? 8.700 -14.700 -8.949 1.00 45.50 100 PHE A C 1
ATOM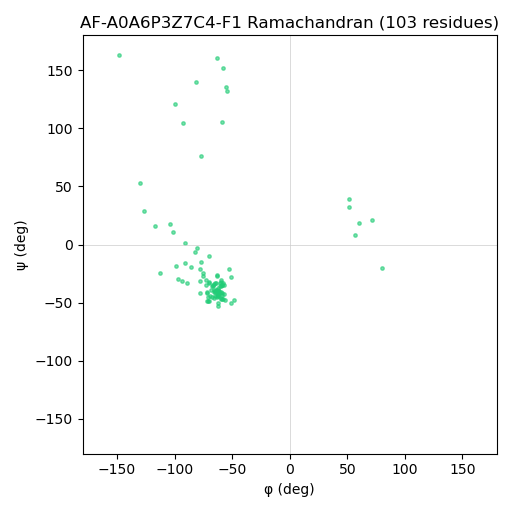 825 O O . PHE A 1 100 ? 8.181 -13.998 -9.804 1.00 45.50 100 PHE A O 1
ATOM 832 N N . LEU A 1 101 ? 9.389 -15.806 -9.263 1.00 36.66 101 LEU A N 1
ATOM 833 C CA . LEU A 1 101 ? 9.587 -16.384 -10.592 1.00 36.66 101 LEU A CA 1
ATOM 834 C C . LEU A 1 101 ? 8.373 -17.125 -11.188 1.00 36.66 101 LEU A C 1
ATOM 836 O O . LEU A 1 101 ? 8.288 -17.215 -12.407 1.00 36.66 101 LEU A O 1
ATOM 840 N N . THR A 1 102 ? 7.428 -17.645 -10.395 1.00 39.81 102 THR A N 1
ATOM 841 C CA . THR A 1 102 ? 6.269 -18.397 -10.931 1.00 39.81 102 THR A CA 1
ATOM 842 C C . THR A 1 102 ? 5.200 -17.477 -11.532 1.00 39.81 102 THR A C 1
ATOM 844 O O . THR A 1 102 ? 4.352 -17.946 -12.275 1.00 39.81 102 THR A O 1
ATOM 847 N N . PHE A 1 103 ? 5.243 -16.169 -11.258 1.00 39.56 103 PHE A N 1
ATOM 848 C CA . PHE A 1 103 ? 4.378 -15.191 -11.932 1.00 39.56 103 PHE A CA 1
ATOM 849 C C . PHE A 1 103 ? 4.907 -14.740 -13.307 1.00 39.56 103 PHE A C 1
ATOM 851 O O . PHE A 1 103 ? 4.195 -14.036 -14.016 1.00 39.56 103 PHE A O 1
ATOM 858 N N . PHE A 1 104 ? 6.117 -15.155 -13.706 1.00 37.78 104 PHE A N 1
ATOM 859 C CA . PHE A 1 104 ? 6.758 -14.747 -14.966 1.00 37.78 104 PHE A CA 1
ATOM 860 C C . PHE A 1 104 ? 7.026 -15.909 -15.949 1.00 37.78 104 PHE A C 1
ATOM 862 O O . PHE A 1 104 ? 7.786 -15.732 -16.903 1.00 37.78 104 PHE A O 1
ATOM 869 N N . VAL A 1 105 ? 6.399 -17.081 -15.755 1.00 34.38 105 VAL A N 1
ATOM 870 C CA . VAL A 1 105 ? 6.369 -18.192 -16.735 1.00 34.38 105 VAL A CA 1
ATOM 871 C C . VAL A 1 105 ? 4.945 -18.679 -16.953 1.00 34.38 105 VAL A C 1
ATOM 873 O O . VAL A 1 105 ? 4.259 -18.932 -15.940 1.00 34.38 105 VAL A O 1
#

pLDDT: mean 74.31, std 16.95, range [34.38, 95.19]

Foldseek 3Di:
DVLLVVQLVVLVVVDPNVVSVVVSVCCCVVPVVLCPPPVNVVLVVVQVVVQVVCCVPPVVVCVVCVVVVHDSCVVCVVCSVNVVPVVDDPVVCVVVPPPVCVVVD

Mean predicted aligned error: 10.45 Å

Secondary structure (DSSP, 8-state):
-HHHHHHHHHHHHHS-HHHHHHHHHHHHHHHSTTTTSSS-HHHHHHHHHHHHHHHHH-HHHHHHHHHTT--HHHHHHHHHHTTTGGGS-THHHHHTT--TTTT--

Sequence (105 aa):
MQAMNFFAGILLLLMPEENAFWALVGLIDDYFDGYYTEEMIESQVDQLVFEELMRERFPKLVNHLDYLGVQVAWLSGPWFLSIFVNMLPWESGEIYGINFLTFFV

Nearest PDB structures (foldseek):
  3qyb-assembly1_A  TM=8.622E-01  e=2.593E-02  Homo sapiens
  5tub-assembly2_B  TM=8.758E-01  e=1.208E+00  Squalomorphii

Radius of gyration: 16.24 Å; Cα contacts (8 Å, |Δi|>4): 54; chains: 1; bounding box: 35×33×40 Å